Protein AF-A0A3L7WV30-F1 (afdb_monomer)

Sequence (137 aa):
MTTRLLSFDIDGTLEVGDPPGPITIAMVKRALELGYIIGSCSDRPAGLQRAMWEQLGIPVAFSVLKHKMGDARAQVEADEYYHVGSADRDNHYTALSGFTFLPVQTTTGEAWMIDAHGNSLPPNTDELSQAERARLG

Mean predicted aligned error: 4.47 Å

Secondary structure (DSSP, 8-state):
---EEEEE--TTTBTTSSS--SB-HHHHHHHHHTTPEEEEEESS-HHHHHHHHHHTT---SEEEEGGGHHHHHTTS--SEEEEEESSHHHHHHHHHHTPEEEETTT--S-GGGB-TTSPBPPPP-TTS-HHHHTTT-

Structure (mmCIF, N/CA/C/O backbone):
data_AF-A0A3L7WV30-F1
#
_entry.id   AF-A0A3L7WV30-F1
#
loop_
_atom_site.group_PDB
_atom_site.id
_atom_site.type_symbol
_atom_site.label_atom_id
_atom_site.label_alt_id
_atom_site.label_comp_id
_atom_site.label_asym_id
_atom_site.label_entity_id
_atom_site.label_seq_id
_atom_site.pdbx_PDB_ins_code
_atom_site.Cartn_x
_atom_site.Cartn_y
_atom_site.Cartn_z
_atom_site.occupancy
_atom_site.B_iso_or_equiv
_atom_site.auth_seq_id
_atom_site.auth_comp_id
_atom_site.auth_asym_id
_atom_site.auth_atom_id
_atom_site.pdbx_PDB_model_num
ATOM 1 N N . MET A 1 1 ? -16.442 -4.670 14.491 1.00 69.56 1 MET A N 1
ATOM 2 C CA . MET A 1 1 ? -15.827 -3.640 13.628 1.00 69.56 1 MET A CA 1
ATOM 3 C C . MET A 1 1 ? -15.238 -4.377 12.445 1.00 69.56 1 MET A C 1
ATOM 5 O O . MET A 1 1 ? -14.729 -5.462 12.678 1.00 69.56 1 MET A O 1
ATOM 9 N N . THR A 1 2 ? -15.370 -3.845 11.232 1.00 88.81 2 THR A N 1
ATOM 10 C CA . THR A 1 2 ? -14.844 -4.487 10.020 1.00 88.81 2 THR A CA 1
ATOM 11 C C . THR A 1 2 ? -13.329 -4.302 9.957 1.00 88.81 2 THR A C 1
ATOM 13 O O . THR A 1 2 ? -12.860 -3.164 9.939 1.00 88.81 2 THR A O 1
ATOM 16 N N . THR A 1 3 ? -12.571 -5.394 9.942 1.00 95.69 3 THR A N 1
ATOM 17 C CA . THR A 1 3 ? -11.111 -5.389 9.805 1.00 95.69 3 THR A CA 1
ATOM 18 C C . THR A 1 3 ? -10.742 -5.316 8.330 1.00 95.69 3 THR A C 1
ATOM 20 O O . THR A 1 3 ? -11.188 -6.141 7.533 1.00 95.69 3 THR A O 1
ATOM 23 N N . ARG A 1 4 ? -9.903 -4.350 7.952 1.00 97.81 4 ARG A N 1
ATOM 24 C CA . ARG A 1 4 ? -9.491 -4.142 6.559 1.00 97.81 4 ARG A CA 1
ATOM 25 C C . ARG A 1 4 ? -8.000 -4.350 6.400 1.00 97.81 4 ARG A C 1
ATOM 27 O O . ARG A 1 4 ? -7.217 -3.822 7.188 1.00 97.81 4 ARG A O 1
ATOM 34 N N . LEU A 1 5 ? -7.615 -5.064 5.353 1.00 98.38 5 LEU A N 1
ATOM 35 C CA . LEU A 1 5 ? -6.228 -5.235 4.956 1.00 98.38 5 LEU A CA 1
ATOM 36 C C . LEU A 1 5 ? -5.946 -4.417 3.700 1.00 98.38 5 LEU A C 1
ATOM 38 O O . LEU A 1 5 ? -6.642 -4.556 2.695 1.00 98.38 5 LEU A O 1
ATOM 42 N N . LEU A 1 6 ? -4.906 -3.591 3.756 1.00 98.31 6 LEU A N 1
ATOM 43 C CA . LEU A 1 6 ? -4.430 -2.776 2.649 1.00 98.31 6 LEU A CA 1
ATOM 44 C C . LEU A 1 6 ? -2.997 -3.182 2.310 1.00 98.31 6 LEU A C 1
ATOM 46 O O . LEU A 1 6 ? -2.056 -2.932 3.062 1.00 98.31 6 LEU A O 1
ATOM 50 N N . SER A 1 7 ? -2.842 -3.865 1.182 1.00 98.25 7 SER A N 1
ATOM 51 C CA . SER A 1 7 ? -1.542 -4.246 0.65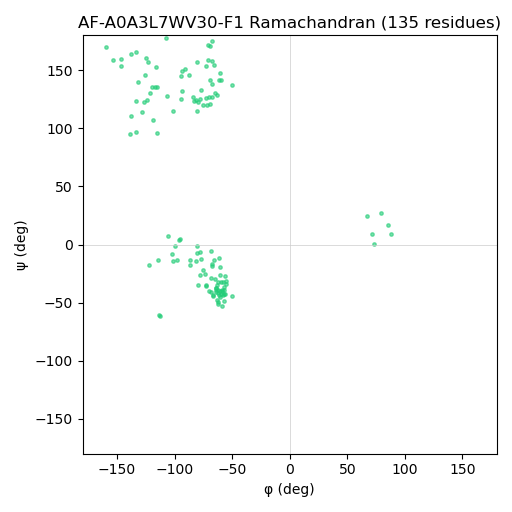0 1.00 98.25 7 SER A CA 1
ATOM 52 C C . SER A 1 7 ? -1.052 -3.220 -0.367 1.00 98.25 7 SER A C 1
ATOM 54 O O . SER A 1 7 ? -1.847 -2.701 -1.140 1.00 98.25 7 SER A O 1
ATOM 56 N N . PHE A 1 8 ? 0.253 -2.973 -0.415 1.00 98.31 8 PHE A N 1
ATOM 57 C CA . PHE A 1 8 ? 0.859 -2.061 -1.381 1.00 98.31 8 PHE A CA 1
ATOM 58 C C . PHE A 1 8 ? 1.868 -2.786 -2.270 1.00 98.31 8 PHE A C 1
ATOM 60 O O . PHE A 1 8 ? 2.698 -3.560 -1.778 1.00 98.31 8 PHE A O 1
ATOM 67 N N . ASP A 1 9 ? 1.811 -2.512 -3.570 1.00 97.88 9 ASP A N 1
ATOM 68 C CA . ASP A 1 9 ? 2.997 -2.561 -4.421 1.00 97.88 9 ASP A CA 1
ATOM 69 C C . ASP A 1 9 ? 3.955 -1.410 -4.047 1.00 97.88 9 ASP A C 1
ATOM 71 O O . ASP A 1 9 ? 3.628 -0.557 -3.223 1.00 97.88 9 ASP A O 1
ATOM 75 N N . ILE A 1 10 ? 5.177 -1.408 -4.585 1.00 97.69 10 ILE A N 1
ATOM 76 C CA . ILE A 1 10 ? 6.206 -0.420 -4.236 1.00 97.69 10 ILE A CA 1
ATOM 77 C C . ILE A 1 10 ? 6.515 0.490 -5.424 1.00 97.69 10 ILE A C 1
ATOM 79 O O . ILE A 1 10 ? 6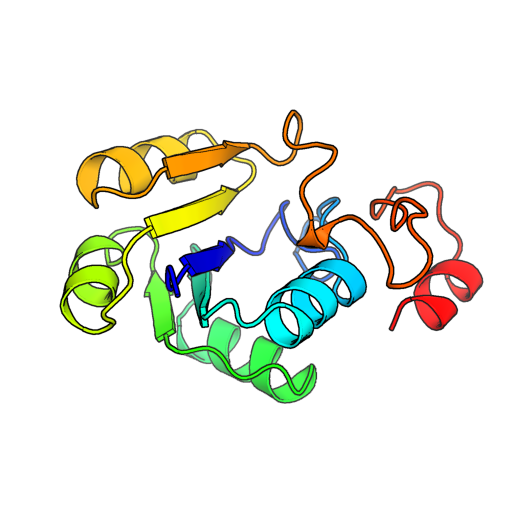.311 1.699 -5.338 1.00 97.69 10 ILE A O 1
ATOM 83 N N . ASP A 1 11 ? 7.005 -0.074 -6.524 1.00 96.12 11 ASP A N 1
ATOM 84 C CA . ASP A 1 11 ? 7.544 0.687 -7.652 1.00 96.12 11 ASP A CA 1
ATOM 85 C C . ASP A 1 11 ? 6.420 1.263 -8.523 1.00 96.12 11 ASP A C 1
ATOM 87 O O . ASP A 1 11 ? 5.529 0.550 -8.970 1.00 96.12 11 ASP A O 1
ATOM 91 N N . GLY A 1 12 ? 6.428 2.579 -8.737 1.00 94.69 12 GLY A N 1
ATOM 92 C CA . GLY A 1 12 ? 5.325 3.315 -9.365 1.00 94.69 12 GLY A CA 1
ATOM 93 C C . GLY A 1 12 ? 4.091 3.482 -8.468 1.00 94.69 12 GLY A C 1
ATOM 94 O O . GLY A 1 12 ? 3.112 4.099 -8.888 1.00 94.69 12 GLY A O 1
ATOM 95 N N . THR A 1 13 ? 4.136 2.975 -7.230 1.00 96.94 13 THR A N 1
ATOM 96 C CA . THR A 1 13 ? 3.012 2.977 -6.284 1.00 96.94 13 THR A CA 1
ATOM 97 C C . THR A 1 13 ? 3.291 3.879 -5.082 1.00 96.94 13 THR A C 1
ATOM 99 O O . THR A 1 13 ? 2.582 4.865 -4.881 1.00 96.94 13 THR A O 1
ATOM 102 N N . LEU A 1 14 ? 4.345 3.590 -4.316 1.00 97.31 14 LEU A N 1
ATOM 103 C CA . LEU A 1 14 ? 4.748 4.370 -3.144 1.00 97.31 14 LEU A CA 1
ATOM 104 C C . LEU A 1 14 ? 5.742 5.467 -3.529 1.00 97.31 14 LEU A C 1
ATOM 106 O O . LEU A 1 14 ? 6.567 5.275 -4.418 1.00 97.31 14 LEU A O 1
ATOM 110 N N . GLU A 1 15 ? 5.758 6.577 -2.794 1.00 95.62 15 GLU A N 1
ATOM 111 C CA . GLU A 1 15 ? 6.714 7.679 -3.010 1.00 95.62 15 GLU A CA 1
ATOM 112 C C . GLU A 1 15 ? 8.191 7.270 -2.844 1.00 95.62 15 GLU A C 1
ATOM 114 O O . GLU A 1 15 ? 9.090 7.937 -3.347 1.00 95.62 15 GLU A O 1
ATOM 119 N N . VAL A 1 16 ? 8.441 6.146 -2.166 1.00 95.50 16 VAL A N 1
ATOM 120 C CA . VAL A 1 16 ? 9.769 5.534 -1.972 1.00 95.50 16 VAL A CA 1
ATOM 121 C C . VAL A 1 16 ? 10.090 4.431 -2.997 1.00 95.50 16 VAL A C 1
ATOM 123 O O . VAL A 1 16 ? 11.096 3.723 -2.871 1.00 95.50 16 VAL A O 1
ATOM 126 N N . GLY A 1 17 ? 9.210 4.231 -3.979 1.00 95.31 17 GLY A N 1
ATOM 127 C CA . GLY A 1 17 ? 9.416 3.327 -5.106 1.00 95.31 17 GLY A CA 1
ATOM 128 C C . GLY A 1 17 ? 10.470 3.831 -6.094 1.00 95.31 17 GLY A C 1
ATOM 129 O O . GLY A 1 17 ? 10.943 4.963 -6.009 1.00 95.31 17 GLY A O 1
ATOM 130 N N . ASP A 1 18 ? 10.831 2.972 -7.046 1.00 93.50 18 ASP A N 1
ATOM 131 C CA . ASP A 1 18 ? 11.702 3.293 -8.177 1.00 93.50 18 ASP A CA 1
ATOM 132 C C . ASP A 1 18 ? 11.091 2.737 -9.489 1.00 93.50 18 ASP A C 1
ATOM 134 O O . ASP A 1 18 ? 11.221 1.542 -9.771 1.00 93.50 18 ASP A O 1
ATOM 138 N N . PRO A 1 19 ? 10.365 3.563 -10.273 1.00 93.56 19 PRO A N 1
ATOM 139 C CA . PRO A 1 19 ? 10.165 4.998 -10.060 1.00 93.56 19 PRO A CA 1
ATOM 140 C C . PRO A 1 19 ? 9.249 5.303 -8.853 1.00 93.56 19 PRO A C 1
ATOM 142 O O . PRO A 1 19 ? 8.455 4.444 -8.457 1.00 93.56 19 PRO A O 1
ATOM 145 N N . PRO A 1 20 ? 9.312 6.514 -8.269 1.00 94.19 20 PRO A N 1
ATOM 146 C CA . PRO A 1 20 ? 8.371 6.947 -7.236 1.00 94.19 20 PRO A CA 1
ATOM 147 C C . PRO A 1 20 ? 6.921 6.937 -7.733 1.00 94.19 20 PRO A C 1
ATOM 149 O O . PRO A 1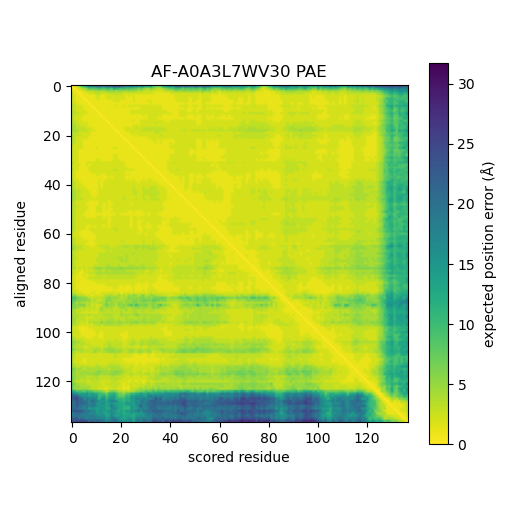 20 ? 6.641 7.315 -8.869 1.00 94.19 20 PRO A O 1
ATOM 152 N N . GLY A 1 21 ? 5.994 6.528 -6.870 1.00 94.25 21 GLY A N 1
ATOM 153 C CA . GLY A 1 21 ? 4.552 6.590 -7.106 1.00 94.25 21 GLY A CA 1
ATOM 154 C C . GLY A 1 21 ? 3.844 7.663 -6.275 1.00 94.25 21 GLY A C 1
ATOM 155 O O . GLY A 1 21 ? 4.485 8.338 -5.465 1.00 94.25 21 GLY A O 1
ATOM 156 N N . PRO A 1 22 ? 2.523 7.832 -6.458 1.00 95.19 22 PRO A N 1
ATOM 157 C CA . PRO A 1 22 ? 1.762 8.919 -5.846 1.00 95.19 22 PRO A CA 1
ATOM 158 C C . PRO A 1 22 ? 1.339 8.668 -4.394 1.00 95.19 22 PRO A C 1
ATOM 160 O O . PRO A 1 22 ? 0.921 9.607 -3.716 1.00 95.19 22 PRO A O 1
ATOM 163 N N . ILE A 1 23 ? 1.419 7.432 -3.897 1.00 96.69 23 ILE A N 1
ATOM 164 C CA . ILE A 1 23 ? 1.005 7.108 -2.530 1.00 96.69 23 ILE A CA 1
ATOM 165 C C . ILE A 1 23 ? 2.116 7.498 -1.555 1.00 96.69 23 ILE A C 1
ATOM 167 O O . ILE A 1 23 ? 3.205 6.922 -1.572 1.00 96.69 23 ILE A O 1
ATOM 171 N N . THR A 1 24 ? 1.836 8.469 -0.688 1.00 96.69 24 THR A N 1
ATOM 172 C CA . THR A 1 24 ? 2.812 8.959 0.292 1.00 96.69 24 THR A CA 1
ATOM 173 C C . THR A 1 24 ? 2.903 8.043 1.509 1.00 96.69 24 THR A C 1
ATOM 175 O O . THR A 1 24 ? 1.957 7.333 1.862 1.00 96.69 24 THR A O 1
ATOM 178 N N . ILE A 1 25 ? 4.024 8.087 2.225 1.00 97.12 25 ILE A N 1
ATOM 179 C CA . ILE A 1 25 ? 4.170 7.381 3.498 1.00 97.12 25 ILE A CA 1
ATOM 180 C C . ILE A 1 25 ? 3.210 7.950 4.553 1.00 97.12 25 ILE A C 1
ATOM 182 O O . ILE A 1 25 ? 2.708 7.190 5.382 1.00 97.12 25 ILE A O 1
ATOM 186 N N . ALA A 1 26 ? 2.858 9.239 4.478 1.00 96.44 26 ALA A N 1
ATOM 187 C CA . ALA A 1 26 ? 1.796 9.830 5.295 1.00 96.44 26 ALA A CA 1
ATOM 188 C C . ALA A 1 26 ? 0.450 9.110 5.111 1.00 96.44 26 ALA A C 1
ATOM 190 O O . ALA A 1 26 ? -0.221 8.808 6.095 1.00 96.44 26 ALA A O 1
ATOM 191 N N . MET A 1 27 ? 0.078 8.772 3.872 1.00 97.94 27 MET A N 1
ATOM 192 C CA . MET A 1 27 ? -1.143 8.012 3.576 1.00 97.94 27 MET A CA 1
ATOM 193 C C . MET A 1 27 ? -1.098 6.594 4.166 1.00 97.94 27 MET A C 1
ATOM 195 O O . MET A 1 27 ? -2.079 6.122 4.743 1.00 97.94 27 MET A O 1
ATOM 199 N N . VAL A 1 28 ? 0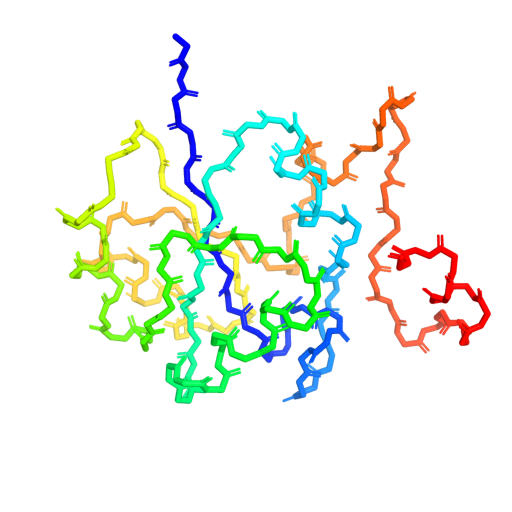.053 5.916 4.098 1.00 98.19 28 VAL A N 1
ATOM 200 C CA . VAL A 1 28 ? 0.219 4.580 4.703 1.00 98.19 28 VAL A CA 1
ATOM 201 C C . VAL A 1 28 ? 0.139 4.647 6.233 1.00 98.19 28 VAL A C 1
ATOM 203 O O . VAL A 1 28 ? -0.556 3.843 6.857 1.00 98.19 28 VAL A O 1
ATOM 206 N N . LYS A 1 29 ? 0.794 5.635 6.855 1.00 97.69 29 LYS A N 1
ATOM 207 C CA . LYS A 1 29 ? 0.695 5.889 8.302 1.00 97.69 29 LYS A CA 1
ATOM 208 C C . LYS A 1 29 ? -0.745 6.205 8.707 1.00 97.69 29 LYS A C 1
ATOM 210 O O . LYS A 1 29 ? -1.230 5.680 9.705 1.00 97.69 29 LYS A O 1
ATOM 215 N N . ARG A 1 30 ? -1.467 6.974 7.890 1.00 97.62 30 ARG A N 1
ATOM 216 C CA . ARG A 1 30 ? -2.882 7.265 8.116 1.00 97.62 30 ARG A CA 1
ATOM 217 C C . ARG A 1 30 ? -3.747 6.005 8.070 1.00 97.62 30 ARG A C 1
ATOM 219 O O . ARG A 1 30 ? -4.641 5.854 8.898 1.00 97.62 30 ARG A O 1
ATOM 226 N N . ALA A 1 31 ? -3.468 5.069 7.161 1.00 97.88 31 ALA A N 1
ATOM 227 C CA . ALA A 1 31 ? -4.139 3.769 7.149 1.00 97.88 31 ALA A CA 1
ATOM 228 C C . ALA A 1 31 ? -3.916 2.997 8.467 1.00 97.88 31 ALA A C 1
ATOM 230 O O . ALA A 1 31 ? -4.874 2.467 9.030 1.00 97.88 31 ALA A O 1
ATOM 231 N N . LEU A 1 32 ? -2.694 2.991 9.013 1.00 96.56 32 LEU A N 1
ATOM 232 C CA . LEU A 1 32 ? -2.417 2.374 10.320 1.00 96.56 32 LEU A CA 1
ATOM 233 C C . LEU A 1 32 ? -3.215 3.021 11.457 1.00 96.56 32 LEU A C 1
ATOM 235 O O . LEU A 1 32 ? -3.805 2.312 12.268 1.00 96.56 32 LEU A O 1
ATOM 239 N N . GLU A 1 33 ? -3.272 4.353 11.506 1.00 96.62 33 GLU A N 1
ATOM 240 C CA . GLU A 1 33 ? -4.058 5.086 12.511 1.00 96.62 33 GLU A CA 1
ATOM 241 C C . GLU A 1 33 ? -5.552 4.749 12.452 1.00 96.62 33 GLU A C 1
ATOM 243 O O . GLU A 1 33 ? -6.236 4.739 13.475 1.00 96.62 33 GLU A O 1
ATOM 248 N N . LEU A 1 34 ? -6.059 4.460 11.251 1.00 96.44 34 LEU A N 1
ATOM 249 C CA . LEU A 1 34 ? -7.438 4.037 11.014 1.00 96.44 34 LEU A CA 1
ATOM 250 C C . LEU A 1 34 ? -7.673 2.544 11.305 1.00 96.44 34 LEU A C 1
ATOM 252 O O . LEU A 1 34 ? -8.804 2.074 11.173 1.00 96.44 34 LEU A O 1
ATOM 256 N N . GLY A 1 35 ? -6.637 1.801 11.706 1.00 97.00 35 GLY A N 1
ATOM 257 C CA . GLY A 1 35 ? -6.720 0.388 12.072 1.00 97.00 35 GLY A CA 1
ATOM 258 C C . GLY A 1 35 ? -6.617 -0.589 10.899 1.00 97.00 35 GLY A C 1
ATOM 259 O O . GLY A 1 35 ? -6.990 -1.751 11.056 1.00 97.00 35 GLY A O 1
ATOM 260 N N . TYR A 1 36 ? -6.130 -0.153 9.732 1.00 98.12 36 TYR A N 1
ATOM 261 C CA . TYR A 1 36 ? -5.857 -1.073 8.627 1.00 98.12 36 TYR A CA 1
ATOM 262 C C . TYR A 1 36 ? -4.667 -1.977 8.953 1.00 98.12 36 TYR A C 1
ATOM 264 O O . TYR A 1 36 ? -3.646 -1.538 9.484 1.00 98.12 36 TYR A O 1
ATOM 272 N N . ILE A 1 37 ? -4.770 -3.241 8.549 1.00 98.44 37 ILE A N 1
ATOM 273 C CA . ILE A 1 37 ? -3.631 -4.154 8.492 1.00 98.44 37 ILE A CA 1
ATOM 274 C C . ILE A 1 37 ? -2.846 -3.840 7.219 1.00 98.44 37 ILE A C 1
ATOM 276 O O . ILE A 1 37 ? -3.397 -3.913 6.122 1.00 98.44 37 ILE A O 1
ATOM 280 N N . ILE A 1 38 ? -1.560 -3.516 7.345 1.00 98.50 38 ILE A N 1
ATOM 281 C CA . ILE A 1 38 ? -0.721 -3.181 6.190 1.00 98.50 38 ILE A CA 1
ATOM 282 C C . ILE A 1 38 ? 0.019 -4.418 5.693 1.00 98.50 38 ILE A C 1
ATOM 284 O O . ILE A 1 38 ? 0.625 -5.152 6.475 1.00 98.50 38 ILE A O 1
ATOM 288 N N . GLY A 1 39 ? -0.013 -4.650 4.384 1.00 98.25 39 GLY A N 1
ATOM 289 C CA . GLY A 1 39 ? 0.742 -5.709 3.717 1.00 98.25 39 GLY A CA 1
ATOM 290 C C . GLY A 1 39 ? 1.616 -5.171 2.590 1.00 98.25 39 GLY A C 1
ATOM 291 O O . GLY A 1 39 ? 1.360 -4.108 2.033 1.00 98.25 39 GLY A O 1
ATOM 292 N N . SER A 1 40 ? 2.624 -5.939 2.193 1.00 98.12 40 SER A N 1
ATOM 293 C CA . SER A 1 40 ? 3.506 -5.593 1.077 1.00 98.12 40 SER A CA 1
ATOM 294 C C . SER A 1 40 ? 3.518 -6.702 0.041 1.00 98.12 40 SER A C 1
ATOM 296 O O . SER A 1 40 ? 3.802 -7.861 0.359 1.00 98.12 40 SER A O 1
ATOM 298 N N . CYS A 1 41 ? 3.201 -6.345 -1.199 1.00 97.19 41 CYS A N 1
ATOM 299 C CA . CYS A 1 41 ? 3.165 -7.271 -2.315 1.00 97.19 41 CYS A CA 1
ATOM 300 C C . CYS A 1 41 ? 3.780 -6.616 -3.552 1.00 97.19 41 CYS A C 1
ATOM 302 O O . CYS A 1 41 ? 3.122 -5.884 -4.274 1.00 97.19 41 CYS A O 1
ATOM 304 N N . SER A 1 42 ?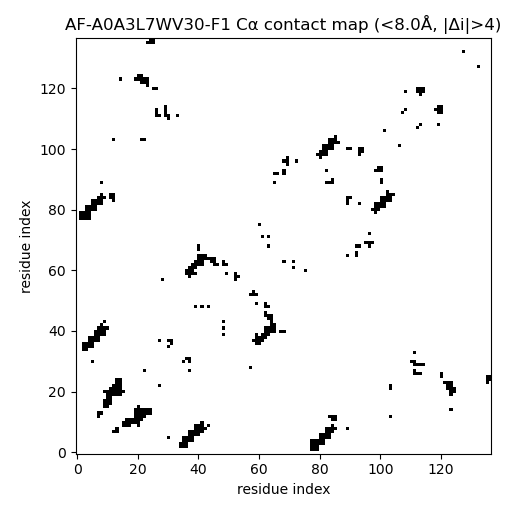 5.067 -6.865 -3.779 1.00 96.81 42 SER A N 1
ATOM 305 C CA . SER A 1 42 ? 5.856 -6.209 -4.827 1.00 96.81 42 SER A CA 1
ATOM 306 C C . SER A 1 42 ? 6.678 -7.228 -5.613 1.00 96.81 42 SER A C 1
ATOM 308 O O . SER A 1 42 ? 6.847 -8.368 -5.186 1.00 96.81 42 SER A O 1
ATOM 310 N N . ASP A 1 43 ? 7.207 -6.828 -6.769 1.00 95.44 43 ASP A N 1
ATOM 311 C CA . ASP A 1 43 ? 8.181 -7.644 -7.507 1.00 95.44 43 ASP A CA 1
ATOM 312 C C . ASP A 1 43 ? 9.589 -7.563 -6.884 1.00 95.44 43 ASP A C 1
ATOM 314 O O . ASP A 1 43 ? 10.451 -8.392 -7.185 1.00 95.44 43 ASP A O 1
ATOM 318 N N . ARG A 1 44 ? 9.826 -6.616 -5.962 1.00 96.50 44 ARG A N 1
ATOM 319 C CA . ARG A 1 44 ? 11.062 -6.572 -5.172 1.00 96.50 44 ARG A CA 1
ATOM 320 C C . ARG A 1 44 ? 11.209 -7.850 -4.329 1.00 96.50 44 ARG A C 1
ATOM 322 O O . ARG A 1 44 ? 10.224 -8.305 -3.744 1.00 96.50 44 ARG A O 1
ATOM 329 N N . PRO A 1 45 ? 12.422 -8.409 -4.163 1.00 97.50 45 PRO A N 1
ATOM 330 C CA . PRO A 1 45 ? 12.669 -9.501 -3.222 1.00 97.50 45 PRO A CA 1
ATOM 331 C C . PRO A 1 45 ? 12.115 -9.210 -1.819 1.00 97.50 45 PRO A C 1
ATOM 333 O O . PRO A 1 45 ? 12.315 -8.120 -1.286 1.00 97.50 45 PRO A O 1
ATOM 336 N N . ALA A 1 46 ? 11.473 -10.197 -1.184 1.00 97.06 46 ALA A N 1
ATOM 337 C CA . ALA A 1 46 ? 10.786 -10.021 0.104 1.00 97.06 46 ALA A CA 1
ATOM 338 C C . ALA A 1 46 ? 11.679 -9.443 1.222 1.00 97.06 46 ALA A C 1
ATOM 340 O O . ALA A 1 46 ? 11.209 -8.664 2.046 1.00 97.06 46 ALA A O 1
ATOM 341 N N . GLY A 1 47 ? 12.975 -9.781 1.233 1.00 97.62 47 GLY A N 1
ATOM 342 C CA . GLY A 1 47 ? 13.937 -9.204 2.179 1.00 97.62 47 GLY A CA 1
ATOM 343 C C . GLY A 1 47 ? 14.143 -7.696 1.994 1.00 97.62 47 GLY A C 1
ATOM 344 O O . GLY A 1 47 ? 14.230 -6.975 2.982 1.00 97.62 47 GLY A O 1
ATOM 345 N N . LEU A 1 48 ? 14.149 -7.211 0.747 1.00 97.94 48 LEU A N 1
ATOM 346 C CA . LEU A 1 48 ? 14.264 -5.780 0.443 1.00 97.94 48 LEU A CA 1
ATOM 347 C C . LEU A 1 48 ? 12.976 -5.025 0.769 1.00 97.94 48 LEU A C 1
ATOM 349 O O . LEU A 1 48 ? 13.041 -3.900 1.251 1.00 97.94 48 LEU A O 1
ATOM 353 N N . GLN A 1 49 ? 11.817 -5.653 0.551 1.00 98.25 49 GLN A N 1
ATOM 354 C CA . GLN A 1 49 ? 10.543 -5.092 0.999 1.00 98.25 49 GLN A CA 1
ATOM 355 C C . GLN A 1 49 ? 10.553 -4.895 2.520 1.00 98.25 49 GLN A C 1
ATOM 357 O O . GLN A 1 49 ? 10.328 -3.788 2.993 1.00 98.25 49 GLN A O 1
ATOM 362 N N . ARG A 1 50 ? 10.877 -5.952 3.282 1.00 98.12 50 ARG A N 1
ATOM 363 C CA . ARG A 1 50 ? 10.909 -5.904 4.750 1.00 98.12 50 ARG A CA 1
ATOM 364 C C . ARG A 1 50 ? 11.861 -4.827 5.267 1.00 98.12 50 ARG A C 1
ATOM 366 O O . ARG A 1 50 ? 11.451 -4.025 6.095 1.00 98.12 50 ARG A O 1
ATOM 373 N N . ALA A 1 51 ? 13.089 -4.782 4.749 1.00 98.19 51 ALA A N 1
ATOM 374 C CA . ALA A 1 51 ? 14.073 -3.787 5.166 1.00 98.19 51 ALA A CA 1
ATOM 375 C C . ALA A 1 51 ? 13.585 -2.347 4.922 1.00 98.19 51 ALA A C 1
ATOM 377 O O . ALA A 1 51 ? 13.768 -1.488 5.779 1.00 98.19 51 ALA A O 1
ATOM 378 N N . MET A 1 52 ? 12.923 -2.091 3.788 1.00 98.00 52 MET A N 1
ATOM 379 C CA . MET A 1 52 ? 12.342 -0.781 3.482 1.00 98.00 52 MET A CA 1
ATOM 380 C C . MET A 1 52 ? 11.239 -0.401 4.483 1.00 98.00 52 MET A C 1
ATOM 382 O O . MET A 1 52 ? 11.281 0.691 5.046 1.00 98.00 52 MET A O 1
ATOM 386 N N . TRP A 1 53 ? 10.302 -1.307 4.781 1.00 98.31 53 TRP A N 1
ATOM 387 C CA . TRP A 1 53 ? 9.240 -1.045 5.762 1.00 98.31 53 TRP A CA 1
ATOM 388 C C . TRP A 1 53 ? 9.775 -0.842 7.186 1.00 98.31 53 TRP A C 1
ATOM 390 O O . TRP A 1 53 ? 9.317 0.056 7.892 1.00 98.31 53 TRP A O 1
ATOM 400 N N . GLU A 1 54 ? 10.784 -1.621 7.589 1.00 98.06 54 GLU A N 1
ATOM 401 C CA . GLU A 1 54 ? 11.475 -1.469 8.875 1.00 98.06 54 GLU A CA 1
ATOM 402 C C . GLU A 1 54 ? 12.157 -0.100 8.995 1.00 98.06 54 GLU A C 1
ATOM 404 O O . GLU A 1 54 ? 12.020 0.564 10.022 1.00 98.06 54 GLU A O 1
ATOM 409 N N . GLN A 1 55 ? 12.836 0.363 7.940 1.00 97.56 55 GLN A N 1
ATOM 410 C CA . GLN A 1 55 ? 13.462 1.690 7.904 1.00 97.56 55 GLN A CA 1
ATOM 411 C C . GLN A 1 55 ? 12.444 2.831 8.024 1.00 97.56 55 GLN A C 1
ATOM 413 O O . GLN A 1 55 ? 12.754 3.865 8.613 1.00 97.56 55 GLN A O 1
ATOM 418 N N . LEU A 1 56 ? 11.232 2.640 7.500 1.00 96.94 56 LEU A N 1
ATOM 419 C CA . LEU A 1 56 ? 10.127 3.595 7.618 1.00 96.94 56 LEU A CA 1
ATOM 420 C C . LEU A 1 56 ? 9.391 3.511 8.965 1.00 96.94 56 LEU A C 1
ATOM 422 O O . LEU A 1 56 ? 8.521 4.340 9.236 1.00 96.94 56 LEU A O 1
ATOM 426 N N . GLY A 1 57 ? 9.709 2.518 9.802 1.00 97.44 57 GLY A N 1
ATOM 427 C CA . GLY A 1 57 ? 9.023 2.275 11.072 1.00 97.44 57 GLY A CA 1
ATOM 428 C C . GLY A 1 57 ? 7.568 1.824 10.906 1.00 97.44 57 GLY A C 1
ATOM 429 O O . GLY A 1 57 ? 6.761 2.035 11.809 1.00 97.44 57 GLY A O 1
ATOM 430 N N . ILE A 1 58 ? 7.218 1.231 9.760 1.00 97.69 58 ILE A N 1
ATOM 431 C CA . ILE A 1 58 ? 5.856 0.789 9.444 1.00 97.69 58 ILE A CA 1
ATOM 432 C C . ILE A 1 58 ? 5.765 -0.727 9.647 1.00 97.69 58 ILE A C 1
ATOM 434 O O . ILE A 1 58 ? 6.410 -1.482 8.914 1.00 97.69 58 ILE A O 1
ATOM 438 N N . PRO A 1 59 ? 4.961 -1.208 10.611 1.00 97.50 59 PRO A N 1
ATOM 439 C CA . PRO A 1 59 ? 4.727 -2.634 10.761 1.00 97.50 59 PRO A CA 1
ATOM 440 C C . PRO A 1 59 ? 3.880 -3.151 9.596 1.00 97.50 59 PRO A C 1
ATOM 442 O O . PRO A 1 59 ? 2.784 -2.654 9.335 1.00 97.50 59 PRO A O 1
ATOM 445 N N . VAL A 1 60 ? 4.373 -4.192 8.927 1.00 97.94 60 VAL A N 1
ATOM 446 C CA . VAL A 1 60 ? 3.633 -4.911 7.885 1.00 97.94 60 VAL A CA 1
ATOM 447 C C . VAL A 1 60 ? 3.364 -6.345 8.325 1.00 97.94 60 VAL A C 1
ATOM 449 O O . VAL A 1 60 ? 4.252 -7.027 8.835 1.00 97.94 60 VAL A O 1
ATOM 452 N N . ALA A 1 61 ? 2.139 -6.821 8.112 1.00 97.94 61 ALA A N 1
ATOM 453 C CA . ALA A 1 61 ? 1.732 -8.186 8.439 1.00 97.94 61 ALA A CA 1
ATOM 454 C C . ALA A 1 61 ? 2.420 -9.225 7.542 1.00 97.94 61 ALA A C 1
ATOM 456 O O . ALA A 1 61 ? 2.656 -10.358 7.955 1.00 97.94 61 ALA A O 1
ATOM 457 N N . PHE A 1 62 ? 2.771 -8.837 6.314 1.00 98.00 62 PHE A N 1
ATOM 458 C CA . PHE A 1 62 ? 3.534 -9.669 5.395 1.00 98.00 62 PHE A CA 1
ATOM 459 C C . PHE A 1 62 ? 4.335 -8.833 4.394 1.00 98.00 62 PHE A C 1
ATOM 461 O O . PHE A 1 62 ? 4.016 -7.682 4.098 1.00 98.00 62 PHE A O 1
ATOM 468 N N . SER A 1 63 ? 5.365 -9.455 3.822 1.00 98.00 63 SER A N 1
ATOM 469 C CA . SER A 1 63 ? 6.087 -8.956 2.651 1.00 98.00 63 SER A CA 1
ATOM 470 C C . SER A 1 63 ? 6.354 -10.119 1.712 1.00 98.00 63 SER A C 1
ATOM 472 O O . SER A 1 63 ? 7.118 -11.025 2.051 1.00 98.00 63 SER A O 1
ATOM 474 N N . VAL A 1 64 ? 5.686 -10.134 0.562 1.00 97.69 64 VAL A N 1
ATOM 475 C CA . VAL A 1 64 ? 5.713 -11.264 -0.373 1.00 97.69 64 VAL A CA 1
ATOM 476 C C . VAL A 1 64 ? 5.837 -10.790 -1.818 1.00 97.69 64 VAL A C 1
ATOM 478 O O . VAL A 1 64 ? 5.615 -9.623 -2.136 1.00 97.69 64 VAL A O 1
ATOM 481 N N . LEU A 1 65 ? 6.205 -11.707 -2.711 1.00 97.12 65 LEU A N 1
ATOM 482 C CA . LEU A 1 65 ? 6.148 -11.456 -4.151 1.00 97.12 65 LEU A CA 1
ATOM 483 C C . LEU A 1 65 ? 4.695 -11.458 -4.644 1.00 97.12 65 LEU A C 1
ATOM 485 O O . LEU A 1 65 ? 3.867 -12.165 -4.072 1.00 97.12 65 LEU A O 1
ATOM 489 N N . LYS A 1 66 ? 4.393 -10.747 -5.738 1.00 93.38 66 LYS A N 1
ATOM 490 C CA . LYS A 1 66 ? 3.024 -10.633 -6.290 1.00 93.38 66 LYS A CA 1
ATOM 491 C C . LYS A 1 66 ? 2.308 -11.979 -6.479 1.00 93.38 66 LYS A C 1
ATOM 493 O O . LYS A 1 66 ? 1.183 -12.168 -6.027 1.00 93.38 66 LYS A O 1
ATOM 498 N N . HIS A 1 67 ? 3.006 -12.975 -7.025 1.00 93.69 67 HIS A N 1
ATOM 499 C CA . HIS A 1 67 ? 2.465 -14.328 -7.225 1.00 93.69 67 HIS A CA 1
ATOM 5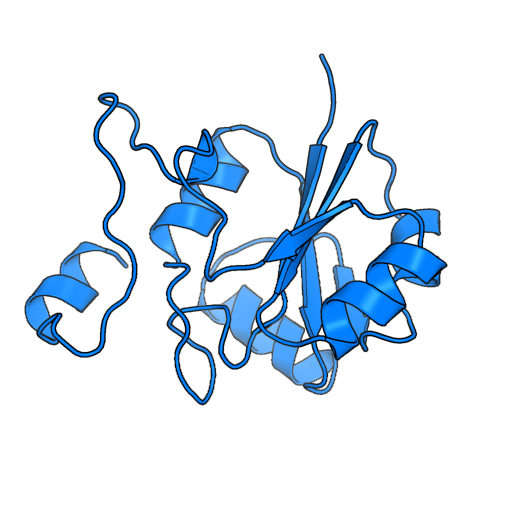00 C C . HIS A 1 67 ? 2.210 -15.121 -5.927 1.00 93.69 67 HIS A C 1
ATOM 502 O O . HIS A 1 67 ? 1.679 -16.228 -5.977 1.00 93.69 67 HIS A O 1
ATOM 508 N N . LYS A 1 68 ? 2.600 -14.581 -4.767 1.00 95.62 68 LYS A N 1
ATOM 509 C CA . LYS A 1 68 ? 2.387 -15.139 -3.425 1.00 95.62 68 LYS A CA 1
ATOM 510 C C . LYS A 1 68 ? 1.296 -14.411 -2.636 1.00 95.62 68 LYS A C 1
ATOM 512 O O . LYS A 1 68 ? 1.088 -14.726 -1.468 1.00 95.62 68 LYS A O 1
ATOM 517 N N . MET A 1 69 ? 0.568 -13.482 -3.258 1.00 95.06 69 MET A N 1
ATOM 518 C CA . MET A 1 69 ? -0.515 -12.728 -2.612 1.00 95.06 69 MET A CA 1
ATOM 519 C C . MET A 1 69 ? -1.609 -13.638 -2.027 1.00 95.06 69 MET A C 1
ATOM 521 O O . MET A 1 69 ? -2.077 -13.401 -0.917 1.00 95.06 69 MET A O 1
ATOM 525 N N . GLY A 1 70 ? -1.968 -14.722 -2.727 1.00 95.06 70 GLY A N 1
AT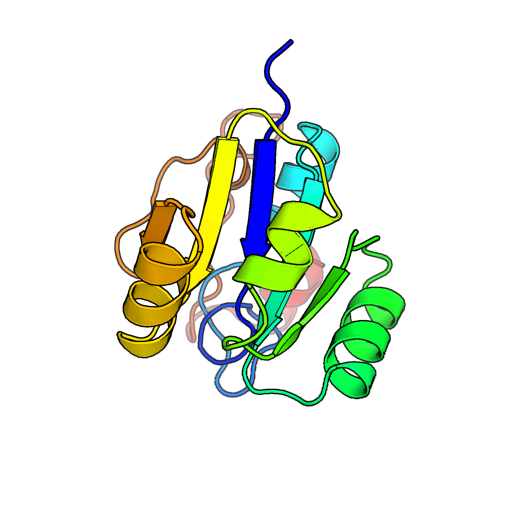OM 526 C CA . GLY A 1 70 ? -2.931 -15.712 -2.223 1.00 95.06 70 GLY A CA 1
ATOM 527 C C . GLY A 1 70 ? -2.453 -16.422 -0.951 1.00 95.06 70 GLY A C 1
ATOM 528 O O . GLY A 1 70 ? -3.218 -16.549 0.005 1.00 95.06 70 GLY A O 1
ATOM 529 N N . ASP A 1 71 ? -1.171 -16.798 -0.900 1.00 95.25 71 ASP A N 1
ATOM 530 C CA . ASP A 1 71 ? -0.557 -17.423 0.280 1.00 95.25 71 ASP A CA 1
ATOM 531 C C . ASP A 1 71 ? -0.555 -16.454 1.477 1.00 95.25 71 ASP A C 1
ATOM 533 O O . ASP A 1 71 ? -0.769 -16.875 2.613 1.00 95.25 71 ASP A O 1
ATOM 537 N N . ALA A 1 72 ? -0.336 -15.155 1.236 1.00 94.44 72 ALA A N 1
ATOM 538 C CA . ALA A 1 72 ? -0.399 -14.124 2.273 1.00 94.44 72 ALA A CA 1
ATOM 539 C C . ALA A 1 72 ? -1.827 -13.913 2.798 1.00 94.44 72 ALA A C 1
ATOM 541 O O . ALA A 1 72 ? -2.020 -13.819 4.009 1.00 94.44 72 ALA A O 1
ATOM 542 N N . ARG A 1 73 ? -2.835 -13.921 1.911 1.00 95.44 73 ARG A N 1
ATOM 543 C CA . ARG A 1 73 ? -4.252 -13.843 2.304 1.00 95.44 73 ARG A CA 1
ATOM 544 C C . ARG A 1 73 ? -4.647 -14.948 3.270 1.00 95.44 73 ARG A C 1
ATOM 546 O O . ARG A 1 73 ? -5.365 -14.705 4.226 1.00 95.44 73 ARG A O 1
ATOM 553 N N . ALA A 1 74 ? -4.183 -16.168 3.011 1.00 95.31 74 ALA A N 1
ATOM 554 C CA . ALA A 1 74 ? -4.512 -17.330 3.830 1.00 95.31 74 ALA A CA 1
ATOM 555 C C . ALA A 1 74 ? -3.909 -17.265 5.246 1.00 95.31 74 ALA A C 1
ATOM 557 O O . ALA A 1 74 ? -4.333 -18.013 6.122 1.00 95.31 74 ALA A O 1
ATOM 558 N N . GLN A 1 75 ? -2.914 -16.401 5.465 1.00 94.62 75 GLN A N 1
ATOM 559 C CA . GLN A 1 75 ? -2.199 -16.267 6.736 1.00 94.62 75 GLN A CA 1
ATOM 560 C C . GLN A 1 75 ? -2.655 -15.066 7.569 1.00 94.62 75 GLN A C 1
ATOM 562 O O . GLN A 1 75 ? -2.314 -14.995 8.748 1.00 94.62 75 GLN A O 1
ATOM 567 N N . VAL A 1 76 ? -3.394 -14.122 6.979 1.00 96.06 76 VAL A N 1
ATOM 568 C CA . VAL A 1 76 ? -3.815 -12.891 7.652 1.00 96.06 76 VAL A CA 1
ATOM 569 C C . VAL A 1 76 ? -5.315 -12.715 7.504 1.00 96.06 76 VAL A C 1
ATOM 571 O O . VAL A 1 76 ? -5.815 -12.506 6.405 1.00 96.06 76 VAL A O 1
ATOM 574 N N . GLU A 1 77 ? -6.023 -12.785 8.627 1.00 95.88 77 GLU A N 1
ATOM 575 C CA . GLU A 1 77 ? -7.475 -12.665 8.668 1.00 95.88 77 GLU A CA 1
ATOM 576 C C . GLU A 1 77 ? -7.915 -11.192 8.674 1.00 95.88 77 GLU A C 1
ATOM 578 O O . GLU A 1 77 ? -7.520 -10.400 9.531 1.00 95.88 77 GLU A O 1
ATOM 583 N N . ALA A 1 78 ? -8.745 -10.839 7.699 1.00 97.25 78 ALA A N 1
ATOM 584 C CA . ALA A 1 78 ? -9.463 -9.578 7.576 1.00 97.25 78 ALA A CA 1
ATOM 585 C C . ALA A 1 78 ? -10.831 -9.823 6.914 1.00 97.25 78 ALA A C 1
ATOM 587 O O . ALA A 1 78 ? -11.030 -10.830 6.226 1.00 97.25 78 ALA A O 1
ATOM 588 N N . ASP A 1 79 ? -11.762 -8.890 7.097 1.00 97.38 79 ASP A N 1
ATOM 589 C CA . ASP A 1 79 ? -13.082 -8.929 6.462 1.00 97.38 79 ASP A CA 1
ATOM 590 C C . ASP A 1 79 ? -13.010 -8.442 5.005 1.00 97.38 79 ASP A C 1
ATOM 592 O O . ASP A 1 79 ? -13.703 -8.957 4.128 1.00 97.38 79 ASP A O 1
ATOM 596 N N . GLU A 1 80 ? -12.135 -7.469 4.734 1.00 97.50 80 GLU A N 1
ATOM 597 C CA . GLU A 1 80 ? -11.945 -6.859 3.417 1.00 97.50 80 GLU A CA 1
ATOM 598 C C . GLU A 1 80 ? -10.454 -6.804 3.058 1.00 97.50 80 GLU A C 1
ATOM 600 O O . GLU A 1 80 ? -9.608 -6.491 3.900 1.00 97.50 80 GLU A O 1
ATOM 605 N N . TYR A 1 81 ? -10.133 -7.083 1.793 1.00 98.12 81 TYR A N 1
ATOM 606 C CA . TYR A 1 81 ? -8.762 -7.143 1.286 1.00 98.12 81 TYR A CA 1
ATOM 607 C C . TYR A 1 81 ? -8.621 -6.229 0.076 1.00 98.12 81 TYR A C 1
ATOM 609 O O . TYR A 1 81 ? -9.314 -6.408 -0.928 1.00 98.12 81 TYR A O 1
ATOM 617 N N . TYR A 1 82 ? -7.692 -5.286 0.158 1.00 98.00 82 TYR A N 1
ATOM 618 C CA . TYR A 1 82 ? -7.393 -4.318 -0.887 1.00 98.00 82 TYR A CA 1
ATOM 619 C C . TYR A 1 82 ? -5.916 -4.365 -1.239 1.00 98.00 82 TYR A C 1
ATOM 621 O O . TYR A 1 82 ? -5.069 -4.596 -0.374 1.00 98.00 82 TYR A O 1
ATOM 629 N N . HIS A 1 83 ? -5.5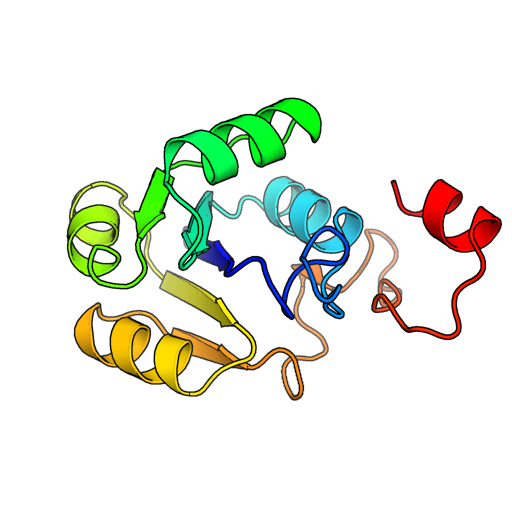98 -4.138 -2.506 1.00 98.25 83 HIS A N 1
ATOM 630 C CA . HIS A 1 83 ? -4.221 -3.988 -2.946 1.00 98.25 83 HIS A CA 1
ATOM 631 C C . HIS A 1 83 ? -4.087 -2.775 -3.856 1.00 98.25 83 HIS A C 1
ATOM 633 O O . HIS A 1 83 ? -4.783 -2.672 -4.866 1.00 98.25 83 HIS A O 1
ATOM 639 N N . VAL A 1 84 ? -3.195 -1.872 -3.472 1.00 98.19 84 VAL A N 1
ATOM 640 C CA . VAL A 1 84 ? -2.888 -0.638 -4.183 1.00 98.19 84 VAL A CA 1
ATOM 641 C C . VAL A 1 84 ? -1.691 -0.886 -5.086 1.00 98.19 84 VAL A C 1
ATOM 643 O O . VAL A 1 84 ? -0.645 -1.327 -4.608 1.00 98.19 84 VAL A O 1
ATOM 646 N N . GLY A 1 85 ? -1.841 -0.596 -6.375 1.00 96.81 85 GLY A N 1
ATOM 647 C CA . GLY A 1 85 ? -0.788 -0.813 -7.362 1.00 96.81 85 GLY A CA 1
ATOM 648 C C . GLY A 1 85 ? -0.978 0.025 -8.619 1.00 96.81 85 GLY A C 1
ATOM 649 O O . GLY A 1 85 ? -2.014 0.670 -8.808 1.00 96.81 85 GLY A O 1
ATOM 650 N N . SER A 1 86 ? 0.041 0.030 -9.471 1.00 93.25 86 SER A N 1
ATOM 651 C CA . SER A 1 86 ? 0.118 0.905 -10.645 1.00 93.25 86 SER A CA 1
ATOM 652 C C . SER A 1 86 ? 0.088 0.164 -11.977 1.00 93.25 86 SER A C 1
ATOM 654 O O . SER A 1 86 ? -0.129 0.802 -13.010 1.00 93.25 86 SER A O 1
ATOM 656 N N . ALA A 1 87 ? 0.271 -1.159 -11.969 1.00 88.06 87 ALA A N 1
ATOM 657 C CA . ALA A 1 87 ? 0.430 -1.968 -13.167 1.00 88.06 87 ALA A CA 1
ATOM 658 C C . ALA A 1 87 ? -0.702 -2.989 -13.344 1.00 88.06 87 ALA A C 1
ATOM 660 O O . ALA A 1 87 ? -1.243 -3.538 -12.387 1.00 88.06 87 ALA A O 1
ATOM 661 N N . ASP A 1 88 ? -0.976 -3.370 -14.595 1.00 85.81 88 ASP A N 1
ATOM 662 C CA . ASP A 1 88 ? -1.932 -4.446 -14.919 1.00 85.81 88 ASP A CA 1
ATOM 663 C C . ASP A 1 88 ? -1.583 -5.778 -14.238 1.00 85.81 88 ASP A C 1
ATOM 665 O O . ASP A 1 88 ? -2.450 -6.608 -13.955 1.00 85.81 88 ASP A O 1
ATOM 669 N N . ARG A 1 89 ? -0.293 -5.984 -13.948 1.00 84.56 89 ARG A N 1
ATOM 670 C CA . ARG A 1 89 ? 0.187 -7.153 -13.211 1.00 84.56 89 ARG A CA 1
ATOM 671 C C . ARG A 1 89 ? -0.365 -7.200 -11.786 1.00 84.56 89 ARG A C 1
ATOM 673 O O . ARG A 1 89 ? -0.637 -8.297 -11.305 1.00 84.56 89 ARG A O 1
ATOM 680 N N . ASP A 1 90 ? -0.545 -6.056 -11.133 1.00 85.12 90 ASP A N 1
ATOM 681 C CA . ASP A 1 90 ? -1.174 -5.982 -9.813 1.00 85.12 90 ASP A CA 1
ATOM 682 C C . ASP A 1 90 ? -2.616 -6.481 -9.901 1.00 85.12 90 ASP A C 1
ATOM 684 O O . ASP A 1 90 ? -2.988 -7.422 -9.203 1.00 85.12 90 ASP A O 1
ATOM 688 N N . ASN A 1 91 ? -3.385 -5.945 -10.854 1.00 89.31 91 ASN A N 1
ATOM 689 C CA . ASN A 1 91 ? -4.771 -6.344 -11.105 1.00 89.31 91 ASN A CA 1
ATOM 690 C C . ASN A 1 91 ? -4.915 -7.850 -11.405 1.00 89.31 91 ASN A C 1
ATOM 692 O O . ASN A 1 91 ? -5.863 -8.510 -10.982 1.00 89.31 91 ASN A O 1
ATOM 696 N N . HIS A 1 92 ? -3.948 -8.428 -12.118 1.00 91.69 92 HIS A N 1
ATOM 697 C CA . HIS A 1 92 ? -3.938 -9.863 -12.379 1.00 91.69 92 HIS A CA 1
ATOM 698 C C . HIS A 1 92 ? -3.834 -10.693 -11.087 1.00 91.69 92 HIS A C 1
ATOM 700 O O . HIS A 1 92 ? -4.614 -11.624 -10.883 1.00 91.69 92 HIS A O 1
ATOM 706 N N . TYR A 1 93 ? -2.888 -10.371 -10.199 1.00 91.94 93 TYR A N 1
ATOM 707 C CA . TYR A 1 93 ? -2.669 -11.156 -8.979 1.00 91.94 93 TYR A CA 1
ATOM 708 C C . TYR A 1 93 ? -3.698 -10.878 -7.880 1.00 91.94 93 TYR A C 1
ATOM 710 O O . TYR A 1 93 ? -3.983 -11.777 -7.084 1.00 91.94 93 TYR A O 1
ATOM 718 N N . THR A 1 94 ? -4.313 -9.696 -7.851 1.00 92.50 94 THR A N 1
ATOM 719 C CA . THR A 1 94 ? -5.440 -9.415 -6.949 1.00 92.50 94 THR A CA 1
ATOM 720 C C . THR A 1 94 ? -6.664 -10.245 -7.314 1.00 92.50 94 THR A C 1
ATOM 722 O O . THR A 1 94 ? -7.241 -10.895 -6.441 1.00 92.50 94 THR A O 1
ATOM 725 N N . ALA A 1 95 ? -6.989 -10.331 -8.609 1.00 91.81 95 ALA A N 1
ATOM 726 C CA . ALA A 1 95 ? -8.086 -11.155 -9.106 1.00 91.81 95 ALA A CA 1
ATOM 727 C C . ALA A 1 95 ? -7.903 -12.641 -8.748 1.00 91.81 95 ALA A C 1
ATOM 729 O O . ALA A 1 95 ? -8.859 -13.307 -8.356 1.00 91.81 95 ALA A O 1
ATOM 730 N N . LEU A 1 96 ? -6.670 -13.156 -8.823 1.00 93.69 96 LEU A N 1
ATOM 731 C CA . LEU A 1 96 ? -6.357 -14.542 -8.453 1.00 93.69 96 LEU A CA 1
ATOM 732 C C . LEU A 1 96 ? -6.365 -14.800 -6.941 1.00 93.69 96 LEU A C 1
ATOM 734 O O . LEU A 1 96 ? -6.541 -15.941 -6.517 1.00 93.69 96 LEU A O 1
ATOM 738 N N . SER A 1 97 ? -6.137 -13.771 -6.129 1.00 92.94 97 SER A N 1
ATOM 739 C CA . SER A 1 97 ? -5.989 -13.905 -4.677 1.00 92.94 97 SER A CA 1
ATOM 740 C C . SER A 1 97 ? -7.236 -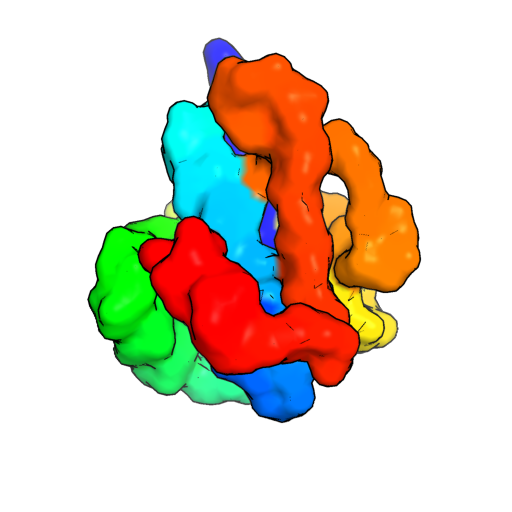13.499 -3.893 1.00 92.94 97 SER A C 1
ATOM 742 O O . SER A 1 97 ? -7.282 -13.744 -2.693 1.00 92.94 97 SER A O 1
ATOM 744 N N . GLY A 1 98 ? -8.255 -12.925 -4.539 1.00 94.00 98 GLY A N 1
ATOM 745 C CA . GLY A 1 98 ? -9.473 -12.457 -3.871 1.00 94.00 98 GLY A CA 1
ATOM 746 C C . GLY A 1 98 ? -9.306 -11.103 -3.175 1.00 94.00 98 GLY A C 1
ATOM 747 O O . GLY A 1 98 ? -9.993 -10.834 -2.190 1.00 94.00 98 GLY A O 1
ATOM 748 N N . PHE A 1 99 ? -8.379 -10.279 -3.665 1.00 97.12 99 PHE A N 1
ATOM 749 C CA . PHE A 1 99 ? -8.223 -8.880 -3.273 1.00 97.12 99 PHE A CA 1
ATOM 750 C C . PHE A 1 99 ? -8.990 -7.969 -4.234 1.00 97.12 99 PHE A C 1
ATOM 752 O O . PHE A 1 99 ? -9.070 -8.237 -5.433 1.00 97.12 99 PHE A O 1
ATOM 759 N N . THR A 1 100 ? -9.475 -6.842 -3.725 1.00 96.94 100 THR A N 1
ATOM 760 C CA . THR A 1 100 ? -9.949 -5.726 -4.546 1.00 96.94 100 THR A CA 1
ATOM 761 C C . THR A 1 100 ? -8.753 -4.889 -4.993 1.00 96.94 100 THR A C 1
ATOM 763 O O . THR A 1 100 ? -7.977 -4.412 -4.162 1.00 96.94 100 THR A O 1
ATOM 766 N N . PHE A 1 101 ? -8.592 -4.700 -6.302 1.00 97.25 101 PHE A N 1
ATOM 767 C CA . PHE A 1 101 ? -7.546 -3.833 -6.838 1.00 97.25 101 PHE A CA 1
ATOM 768 C C . PHE A 1 101 ? -7.926 -2.354 -6.706 1.00 97.25 101 PHE A C 1
ATOM 770 O O . PHE A 1 101 ? -9.030 -1.964 -7.084 1.00 97.25 101 PHE A O 1
ATOM 777 N N . LEU A 1 102 ? -6.993 -1.545 -6.210 1.00 97.44 102 LEU A N 1
ATOM 778 C CA . LEU A 1 102 ? -7.082 -0.091 -6.118 1.00 97.44 102 LEU A CA 1
ATOM 779 C C . LEU A 1 102 ? -5.997 0.528 -7.021 1.00 97.44 102 LEU A C 1
ATOM 781 O O . LEU A 1 102 ? -4.844 0.646 -6.598 1.00 97.44 102 LEU A O 1
ATOM 785 N N . PRO A 1 103 ? -6.323 0.907 -8.272 1.00 96.12 103 PRO A N 1
ATOM 786 C CA . PRO A 1 103 ? -5.353 1.516 -9.175 1.00 96.12 103 PRO A CA 1
ATOM 787 C C . PRO A 1 103 ? -4.941 2.897 -8.660 1.00 96.12 103 PRO A C 1
ATOM 789 O O . PRO A 1 103 ? -5.806 3.750 -8.426 1.00 96.12 103 PRO A O 1
ATOM 792 N N . VAL A 1 104 ? -3.642 3.158 -8.509 1.00 94.12 104 VAL A N 1
ATOM 793 C CA . VAL A 1 104 ? -3.151 4.441 -7.960 1.00 94.12 104 VAL A CA 1
ATOM 794 C C . VAL A 1 104 ? -3.565 5.660 -8.784 1.00 94.12 104 VAL A C 1
ATOM 796 O O . VAL A 1 104 ? -3.692 6.750 -8.243 1.00 94.12 104 VAL A O 1
ATOM 799 N N . GLN A 1 105 ? -3.808 5.487 -10.083 1.00 88.69 105 GLN A N 1
ATOM 800 C CA . GLN A 1 105 ? -4.163 6.578 -10.991 1.00 88.69 105 GLN A CA 1
ATOM 801 C C . GLN A 1 105 ? -5.614 7.046 -10.823 1.00 88.69 105 GLN A C 1
ATOM 803 O O . GLN A 1 105 ? -5.949 8.157 -11.226 1.00 88.69 105 GLN A O 1
ATOM 808 N N . THR A 1 106 ? -6.486 6.202 -10.265 1.00 91.56 106 THR A N 1
ATOM 809 C CA . THR A 1 106 ? -7.929 6.479 -10.159 1.00 91.56 106 THR A CA 1
ATOM 810 C C . THR A 1 106 ? -8.450 6.451 -8.728 1.00 91.56 106 THR A C 1
ATOM 812 O O . THR A 1 106 ? -9.540 6.956 -8.469 1.00 91.56 106 THR A O 1
ATOM 815 N N . THR A 1 107 ? -7.705 5.855 -7.797 1.00 93.44 107 THR A N 1
ATOM 816 C CA . THR A 1 107 ? -8.096 5.795 -6.385 1.00 93.44 107 THR A CA 1
ATOM 817 C C . THR A 1 107 ? -7.956 7.181 -5.766 1.00 93.44 107 THR A C 1
ATOM 819 O O . THR A 1 107 ? -6.872 7.756 -5.759 1.00 93.44 107 THR A O 1
ATOM 822 N N . THR A 1 108 ? -9.058 7.730 -5.257 1.00 91.00 108 THR A N 1
ATOM 823 C CA . THR A 1 108 ? -9.112 9.061 -4.638 1.00 91.00 108 THR A CA 1
ATOM 824 C C . THR A 1 108 ? -10.132 9.065 -3.503 1.00 91.00 108 THR A C 1
ATOM 826 O O . THR A 1 108 ? -11.079 8.283 -3.521 1.00 91.00 108 THR A O 1
ATOM 829 N N . GLY A 1 109 ? -9.956 9.948 -2.517 1.00 91.06 109 GLY A N 1
ATOM 830 C CA . GLY A 1 109 ? -10.951 10.165 -1.458 1.00 91.06 109 GLY A CA 1
ATOM 831 C C . GLY A 1 109 ? -11.087 9.029 -0.440 1.00 91.06 109 GLY A C 1
ATOM 832 O O . GLY A 1 109 ? -11.994 9.064 0.391 1.00 91.06 109 GLY A O 1
ATOM 833 N N . GLU A 1 110 ? -10.196 8.040 -0.475 1.00 96.25 110 GLU A N 1
ATOM 834 C CA . GLU A 1 110 ? -10.138 6.997 0.543 1.00 96.25 110 GLU A CA 1
ATOM 835 C C . GLU A 1 110 ? -9.863 7.603 1.922 1.00 96.25 110 GLU A C 1
ATOM 837 O O . GLU A 1 110 ? -9.131 8.583 2.050 1.00 96.25 110 GLU A O 1
ATOM 842 N N . ALA A 1 111 ? -10.392 6.997 2.986 1.00 95.56 111 ALA A N 1
ATOM 843 C CA . ALA A 1 111 ? -10.208 7.530 4.339 1.00 95.56 111 ALA A CA 1
ATOM 844 C C . ALA A 1 111 ? -8.722 7.654 4.728 1.00 95.56 111 ALA A C 1
ATOM 846 O O . ALA A 1 111 ? -8.340 8.569 5.452 1.00 95.56 111 ALA A O 1
ATOM 847 N N . TRP A 1 112 ? -7.876 6.757 4.212 1.00 96.69 112 TRP A N 1
ATOM 848 C CA . TRP A 1 112 ? -6.426 6.781 4.411 1.00 96.69 112 TRP A CA 1
ATOM 849 C C . TRP A 1 112 ? -5.692 7.818 3.538 1.00 96.69 112 TRP A C 1
ATOM 851 O O . TRP A 1 112 ? -4.507 8.060 3.738 1.00 96.69 112 TRP A O 1
ATOM 861 N N . MET A 1 113 ? -6.396 8.483 2.618 1.00 96.81 113 MET A N 1
ATOM 862 C CA . MET A 1 113 ? -5.925 9.647 1.861 1.00 96.81 113 MET A CA 1
ATOM 863 C C . MET A 1 113 ? -6.362 10.979 2.484 1.00 96.81 113 MET A C 1
ATOM 865 O O . MET A 1 113 ? -6.106 12.033 1.908 1.00 96.81 113 MET A O 1
ATOM 869 N N . ILE A 1 114 ? -7.030 10.958 3.640 1.00 95.06 114 ILE A N 1
ATOM 870 C CA . ILE A 1 114 ? -7.569 12.145 4.307 1.00 95.06 114 ILE A CA 1
ATOM 871 C C . ILE A 1 114 ? -6.954 12.252 5.708 1.00 95.06 114 ILE A C 1
ATOM 873 O O . ILE A 1 114 ? -6.944 11.286 6.478 1.00 95.06 114 ILE A O 1
ATOM 877 N N . ASP A 1 115 ? -6.436 13.431 6.049 1.00 92.19 115 ASP A N 1
ATOM 878 C CA . ASP A 1 115 ? -5.853 13.707 7.360 1.00 92.19 115 ASP A CA 1
ATOM 879 C C . ASP A 1 115 ? -6.913 13.702 8.484 1.00 92.19 115 ASP A C 1
ATOM 881 O O . ASP A 1 115 ? -8.121 13.560 8.267 1.00 92.19 115 ASP A O 1
ATOM 885 N N . ALA A 1 116 ? -6.472 13.847 9.735 1.00 89.50 116 ALA A N 1
ATOM 886 C CA . ALA A 1 116 ? -7.374 13.871 10.888 1.00 89.50 116 ALA A CA 1
ATOM 887 C C . ALA A 1 116 ? -8.329 15.086 10.919 1.00 89.50 116 ALA A C 1
ATOM 889 O O . ALA A 1 116 ? -9.291 15.087 11.687 1.00 89.50 116 ALA A O 1
ATOM 890 N N . HIS A 1 117 ? -8.077 16.108 10.100 1.00 91.12 117 HIS A N 1
ATOM 891 C CA . HIS A 1 117 ? -8.863 17.335 9.999 1.00 91.12 117 HIS A CA 1
ATOM 892 C C . HIS A 1 117 ? -9.840 17.325 8.814 1.00 91.12 117 HIS A C 1
ATOM 894 O O . HIS A 1 117 ? -10.608 18.274 8.657 1.00 91.12 117 HIS A O 1
ATOM 900 N N . GLY A 1 118 ? -9.849 16.259 8.009 1.00 90.81 118 GLY A N 1
ATOM 901 C CA . GLY A 1 118 ? -10.707 16.138 6.834 1.00 90.81 118 GLY A CA 1
ATOM 902 C C . GLY A 1 118 ? -10.104 16.720 5.553 1.00 90.81 118 GLY A C 1
ATOM 903 O O . GLY A 1 118 ? -10.811 16.804 4.550 1.00 90.81 118 GLY A O 1
ATOM 904 N N . ASN A 1 119 ? -8.827 17.110 5.553 1.00 92.12 119 ASN A N 1
ATOM 905 C CA . ASN A 1 119 ? -8.145 17.580 4.349 1.00 92.12 119 ASN A CA 1
ATOM 906 C C . ASN A 1 119 ? -7.537 16.403 3.584 1.00 92.12 119 ASN A C 1
ATOM 908 O O . ASN A 1 119 ? -7.037 15.453 4.183 1.00 92.12 119 ASN A O 1
ATOM 912 N N . SER A 1 120 ? -7.514 16.487 2.253 1.00 91.12 120 SER A N 1
ATOM 913 C CA . SER A 1 120 ? -6.781 15.511 1.443 1.00 91.12 120 SER A CA 1
ATOM 914 C C . SER A 1 120 ? -5.291 15.588 1.759 1.00 91.12 120 SER A C 1
ATOM 916 O O . SER A 1 120 ? -4.689 16.660 1.671 1.00 91.12 120 SER A O 1
ATOM 918 N N . LEU A 1 121 ? -4.684 14.441 2.054 1.00 89.69 121 LEU A N 1
ATOM 919 C CA . LEU A 1 121 ? -3.238 14.297 1.997 1.00 89.69 121 LEU A CA 1
ATOM 920 C C . LEU A 1 121 ? -2.814 14.469 0.531 1.00 89.69 121 LEU A C 1
ATOM 922 O O . LEU A 1 121 ? -3.436 13.865 -0.351 1.00 89.69 121 LEU A O 1
ATOM 926 N N . PRO A 1 122 ? -1.814 15.315 0.237 1.00 89.62 122 PRO A N 1
ATOM 927 C CA . PRO A 1 122 ? -1.372 15.514 -1.133 1.00 89.62 122 PRO A CA 1
ATOM 928 C C . PRO A 1 122 ? -0.716 14.226 -1.657 1.00 89.62 122 PRO A C 1
ATOM 930 O O . PRO A 1 122 ? 0.042 13.594 -0.914 1.00 89.62 122 PRO A O 1
ATOM 933 N N . PRO A 1 123 ? -0.989 13.815 -2.909 1.00 89.81 123 PRO A N 1
ATOM 934 C CA . PRO A 1 123 ? -0.240 12.734 -3.533 1.00 89.81 123 PRO A CA 1
ATOM 935 C C . PRO A 1 123 ? 1.214 13.164 -3.743 1.00 89.81 123 PRO A C 1
ATOM 937 O O . PRO A 1 123 ? 1.501 14.351 -3.912 1.00 89.81 123 PRO A O 1
ATOM 940 N N . ASN A 1 124 ? 2.130 12.200 -3.791 1.00 88.88 124 ASN A N 1
ATOM 941 C CA . ASN A 1 124 ? 3.480 12.471 -4.259 1.00 88.88 124 ASN A CA 1
ATOM 942 C C . ASN A 1 124 ? 3.441 12.760 -5.767 1.00 88.88 124 ASN A C 1
ATOM 944 O O . ASN A 1 124 ? 2.984 11.942 -6.565 1.00 88.88 124 ASN A O 1
ATOM 948 N N . THR A 1 125 ? 3.906 13.940 -6.158 1.00 80.94 125 THR A N 1
ATOM 949 C CA . THR A 1 125 ? 4.033 14.338 -7.561 1.00 80.94 125 THR A CA 1
ATOM 950 C C . THR A 1 125 ? 5.479 14.720 -7.845 1.00 80.94 125 THR A C 1
ATOM 952 O O . THR A 1 125 ? 6.217 15.143 -6.950 1.00 80.94 125 THR A O 1
ATOM 955 N N . ASP A 1 126 ? 5.882 14.643 -9.113 1.00 65.19 126 ASP A N 1
ATOM 956 C CA . ASP A 1 126 ? 7.189 15.146 -9.555 1.00 65.19 126 ASP A CA 1
ATOM 957 C C . ASP A 1 126 ? 7.354 16.663 -9.328 1.00 65.19 126 ASP A C 1
ATOM 959 O O . ASP A 1 126 ? 8.467 17.186 -9.396 1.00 65.19 126 ASP A O 1
ATOM 963 N N . GLU A 1 127 ? 6.265 17.368 -9.006 1.00 59.94 127 GLU A N 1
ATOM 964 C CA . GLU A 1 127 ? 6.228 18.810 -8.754 1.00 59.94 127 GLU A CA 1
ATOM 965 C C . GLU A 1 127 ? 6.539 19.188 -7.294 1.00 59.94 127 GLU A C 1
ATOM 967 O O . GLU A 1 127 ? 6.894 20.339 -7.036 1.00 59.94 127 GLU A O 1
ATOM 972 N N . LEU A 1 128 ? 6.456 18.253 -6.334 1.00 59.06 128 LEU A N 1
ATOM 973 C CA . LEU A 1 128 ? 6.760 18.546 -4.927 1.00 59.06 128 LEU A CA 1
ATOM 974 C C . LEU A 1 128 ? 8.267 18.722 -4.711 1.00 59.06 128 LEU A C 1
ATOM 976 O O . LEU A 1 128 ? 9.069 17.825 -5.002 1.00 59.06 128 LEU A O 1
ATOM 980 N N . SER A 1 129 ? 8.661 19.851 -4.124 1.00 57.19 129 SER A N 1
ATOM 981 C CA . SER A 1 129 ? 10.048 20.139 -3.745 1.00 57.19 129 SER A CA 1
ATOM 982 C C . SER A 1 129 ? 10.534 19.235 -2.602 1.00 57.19 129 SER A C 1
ATOM 984 O O . SER A 1 129 ? 9.748 18.740 -1.796 1.00 57.19 129 SER A O 1
ATOM 986 N N . GLN A 1 130 ? 11.854 19.052 -2.454 1.00 56.94 130 GLN A N 1
ATOM 987 C CA . GLN A 1 130 ? 12.425 18.255 -1.349 1.00 56.94 130 GLN A CA 1
ATOM 988 C C . GLN A 1 130 ? 11.986 18.739 0.047 1.00 56.94 130 GLN A C 1
ATOM 990 O O . GLN A 1 130 ? 11.849 17.932 0.964 1.00 56.94 130 GLN A O 1
ATOM 995 N N . ALA A 1 131 ? 11.739 20.042 0.211 1.00 56.22 131 ALA A N 1
ATOM 996 C CA . ALA A 1 131 ? 11.272 20.614 1.471 1.00 56.22 131 ALA A CA 1
ATOM 997 C C . ALA A 1 131 ? 9.802 20.275 1.767 1.00 56.22 131 ALA A C 1
ATOM 999 O O . ALA A 1 131 ? 9.446 20.081 2.927 1.00 56.22 131 ALA A O 1
ATOM 1000 N N . GLU A 1 132 ? 8.956 20.188 0.739 1.00 59.94 132 GLU A N 1
ATOM 1001 C CA . GLU A 1 132 ? 7.570 19.729 0.880 1.00 59.94 132 GLU A CA 1
ATOM 1002 C C . GLU A 1 132 ? 7.528 18.230 1.182 1.00 59.94 132 GLU A C 1
ATOM 1004 O O . GLU A 1 132 ? 6.810 17.816 2.089 1.00 59.94 132 GLU A O 1
ATOM 1009 N N . ARG A 1 133 ? 8.398 17.442 0.535 1.00 63.41 133 ARG A N 1
ATOM 1010 C CA . ARG A 1 133 ? 8.578 16.009 0.824 1.00 63.41 133 ARG A CA 1
ATOM 1011 C C . ARG A 1 133 ? 8.977 15.760 2.284 1.00 63.41 133 ARG A C 1
ATOM 1013 O O . ARG A 1 133 ? 8.404 14.901 2.941 1.00 63.41 133 ARG A O 1
ATOM 1020 N N . ALA A 1 134 ? 9.896 16.556 2.834 1.00 59.56 134 ALA A N 1
ATOM 1021 C CA . ALA A 1 134 ? 10.350 16.416 4.223 1.00 59.56 134 ALA A CA 1
ATOM 1022 C C . ALA A 1 134 ? 9.278 16.744 5.283 1.00 59.56 134 ALA A C 1
ATOM 1024 O O . ALA A 1 134 ? 9.438 16.363 6.437 1.00 59.56 134 ALA A O 1
ATOM 1025 N N . ARG A 1 135 ? 8.205 17.460 4.920 1.00 59.31 135 ARG A N 1
ATOM 1026 C CA . ARG A 1 135 ? 7.088 17.779 5.832 1.00 59.31 135 ARG A CA 1
ATOM 1027 C C . ARG A 1 135 ? 6.012 16.691 5.871 1.00 59.31 135 ARG A C 1
ATOM 1029 O O . ARG A 1 135 ? 5.149 16.750 6.740 1.00 59.31 135 ARG A O 1
ATOM 1036 N N . LEU A 1 136 ? 6.050 15.751 4.925 1.00 56.97 136 LEU A N 1
ATOM 1037 C CA . LEU A 1 136 ? 5.120 14.623 4.820 1.00 56.97 136 LEU A CA 1
ATOM 1038 C C . LEU A 1 136 ? 5.695 13.319 5.416 1.00 56.97 136 LEU A C 1
ATOM 1040 O O . LEU A 1 136 ? 4.939 12.371 5.622 1.00 56.97 136 LEU A O 1
ATOM 1044 N N . GLY A 1 137 ? 7.006 13.265 5.687 1.00 52.84 137 GLY A N 1
ATOM 1045 C CA . GLY A 1 137 ? 7.699 12.130 6.322 1.00 52.84 137 GLY A CA 1
ATOM 1046 C C . GLY A 1 137 ? 7.569 12.107 7.840 1.00 52.84 137 GLY A C 1
ATOM 1047 O O . GLY A 1 137 ? 7.477 10.981 8.392 1.00 52.84 137 GLY A O 1
#

Radius of gyration: 13.97 Å; Cα contacts (8 Å, |Δi|>4): 253; chains: 1; bounding box: 30×38×28 Å

pLDDT: mean 91.82, std 10.96, range [52.84, 98.5]

Foldseek 3Di:
DFAEEEEEEAALWDCNHVVGHFHYVQLVVLCVVVRHAYAYEYQPPQVVVVVVCVVSVHDHQGRYYLQCLLVSPVVDDGNAAEYEDADVSNVVSCVVNVHHYDHRVPDDDPSSQADPVRHGNGTDDPPDDPVNSVVSD

Nearest PDB structures (foldseek):
  4yp5-assembly1_A-2  TM=4.490E-01  e=1.053E-02  Methanothermobacter thermautotrophicus str. Delta H
  4yp5-assembly1_B  TM=4.567E-01  e=1.199E-02  Methanothermobacter thermautotrophicus str. Delta H
  4yp6-assembly1_A  TM=4.554E-01  e=1.889E-02  Methanothermobacter thermautotrophicus str. Delta H
  3r0i-assembly1_B  TM=4.876E-01  e=2.790E-02  Escherichia coli K-12
  1v4v-assembly1_B  TM=5.575E-01  e=6.735E-01  Thermus thermophilus

Solvent-accessible surface area (backbone atoms only — not comparable to full-atom values): 7534 Å² total; per-residue (Å²): 131,88,42,38,31,44,25,32,30,37,57,44,21,22,49,86,24,79,55,57,11,39,44,33,68,47,34,54,52,38,28,47,77,74,61,38,45,36,32,37,38,24,90,57,57,38,69,61,47,45,53,54,34,57,75,70,70,49,82,54,84,46,51,33,40,45,94,41,45,43,66,50,50,79,75,50,94,57,79,41,47,36,34,38,23,64,49,73,68,48,48,53,39,23,66,77,39,73,32,47,64,37,47,62,92,75,62,71,88,46,74,34,39,35,47,98,85,72,45,73,56,75,64,45,51,98,83,61,48,74,71,58,52,65,76,51,111